Protein AF-A0ABD6AJT7-F1 (afdb_monomer)

Foldseek 3Di:
DDDDDPVVCVVLVDDPPWDWDWDADPVGDIDIDTPPDPPPPPVPDDDDPPDDDDDDD

Secondary structure (DSSP, 8-state):
-----HHHHHHTT--TT-EEEEEE-TT-PEEEEEE-----SSTT-------------

Structure (mmCIF, N/CA/C/O backbone):
data_AF-A0ABD6AJT7-F1
#
_entry.id   AF-A0ABD6AJT7-F1
#
loop_
_atom_site.group_PDB
_atom_site.id
_atom_site.type_symbol
_atom_site.label_atom_id
_atom_site.label_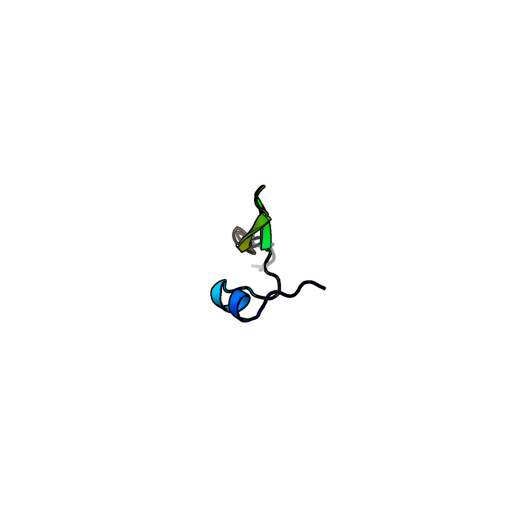alt_id
_atom_site.label_comp_id
_atom_site.label_asym_id
_atom_site.label_entity_id
_atom_site.label_seq_id
_atom_site.pdbx_PDB_ins_code
_atom_site.Cartn_x
_atom_site.Cartn_y
_atom_site.Cartn_z
_atom_site.occupancy
_atom_site.B_iso_or_equiv
_atom_site.auth_seq_id
_atom_site.auth_comp_id
_atom_site.auth_asym_id
_atom_site.auth_atom_id
_atom_site.pdbx_PDB_model_num
ATOM 1 N N . MET A 1 1 ? 3.537 -16.245 7.723 1.00 51.44 1 MET A N 1
ATOM 2 C CA . MET A 1 1 ? 3.829 -15.539 6.457 1.00 51.44 1 MET A CA 1
ATOM 3 C C . MET A 1 1 ? 2.572 -14.775 6.081 1.00 51.44 1 MET A C 1
ATOM 5 O O . MET A 1 1 ? 1.541 -15.414 5.942 1.00 51.44 1 MET A O 1
ATOM 9 N N . VAL A 1 2 ? 2.616 -13.444 6.026 1.00 64.06 2 VAL A N 1
ATOM 10 C CA . VAL A 1 2 ? 1.459 -12.623 5.629 1.00 64.06 2 VAL A CA 1
ATOM 11 C C . VAL A 1 2 ? 1.681 -12.205 4.182 1.00 64.06 2 VAL A C 1
ATOM 13 O O . VAL A 1 2 ? 2.697 -11.590 3.869 1.00 64.06 2 VAL A O 1
ATOM 16 N N . THR A 1 3 ? 0.780 -12.602 3.290 1.00 77.38 3 THR A N 1
ATOM 17 C CA . THR A 1 3 ? 0.843 -12.290 1.859 1.00 77.38 3 THR A CA 1
ATOM 18 C C . THR A 1 3 ? -0.228 -11.275 1.502 1.00 77.38 3 THR A C 1
ATOM 20 O O . THR A 1 3 ? -1.373 -11.387 1.930 1.00 77.38 3 THR A O 1
ATOM 23 N N . ILE A 1 4 ? 0.139 -10.290 0.682 1.00 78.12 4 ILE A N 1
ATOM 24 C CA . ILE A 1 4 ? -0.815 -9.323 0.138 1.00 78.12 4 ILE A CA 1
ATOM 25 C C . ILE A 1 4 ? -1.487 -9.958 -1.090 1.00 78.12 4 ILE A C 1
ATOM 27 O O . ILE A 1 4 ? -0.783 -10.313 -2.046 1.00 78.12 4 ILE A O 1
ATOM 31 N N . PRO A 1 5 ? -2.825 -10.103 -1.108 1.00 84.94 5 PRO A N 1
ATOM 32 C CA . PRO A 1 5 ? -3.547 -10.627 -2.261 1.00 84.94 5 PRO A CA 1
ATOM 33 C C . PRO A 1 5 ? -3.247 -9.851 -3.552 1.00 84.94 5 PRO A C 1
ATOM 35 O O . PRO A 1 5 ? -3.129 -8.624 -3.555 1.00 84.94 5 PRO A O 1
ATOM 38 N N . ALA A 1 6 ? -3.196 -10.561 -4.683 1.00 81.38 6 ALA A N 1
ATOM 39 C CA . ALA A 1 6 ? -2.877 -9.972 -5.988 1.00 81.38 6 ALA A CA 1
ATOM 40 C C . ALA A 1 6 ? -3.849 -8.853 -6.411 1.00 81.38 6 ALA A C 1
ATOM 42 O O . ALA A 1 6 ? -3.441 -7.907 -7.082 1.00 81.38 6 ALA A O 1
ATOM 43 N N . ALA A 1 7 ? -5.118 -8.940 -6.000 1.00 83.12 7 ALA A N 1
ATOM 44 C CA . ALA A 1 7 ? -6.115 -7.906 -6.265 1.00 83.12 7 ALA A CA 1
ATOM 45 C C . ALA A 1 7 ? -5.757 -6.565 -5.598 1.00 83.12 7 ALA A C 1
ATOM 47 O O . ALA A 1 7 ? -5.898 -5.516 -6.223 1.00 83.12 7 ALA A O 1
ATOM 48 N N . ILE A 1 8 ? -5.235 -6.607 -4.366 1.00 81.88 8 ILE A N 1
ATOM 49 C CA . ILE A 1 8 ? -4.821 -5.411 -3.622 1.00 81.88 8 ILE A CA 1
ATOM 50 C C . 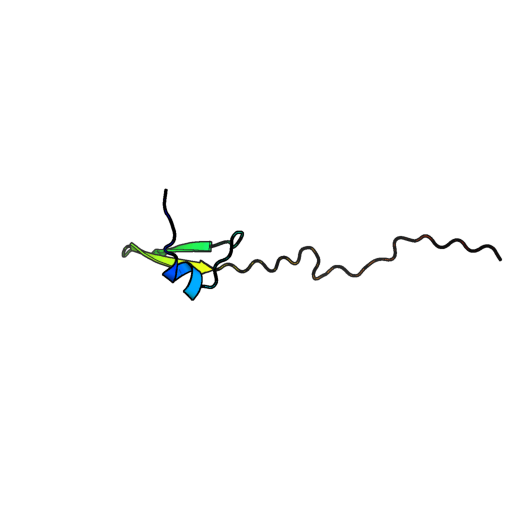ILE A 1 8 ? -3.568 -4.811 -4.260 1.00 81.88 8 ILE A C 1
ATOM 52 O O . ILE A 1 8 ? -3.545 -3.620 -4.555 1.00 81.88 8 ILE A O 1
ATOM 56 N N . ARG A 1 9 ? -2.570 -5.649 -4.571 1.00 81.00 9 ARG A N 1
ATOM 57 C CA . ARG A 1 9 ? -1.342 -5.213 -5.253 1.00 81.00 9 ARG A CA 1
ATOM 58 C C . ARG A 1 9 ? -1.611 -4.466 -6.557 1.00 81.00 9 ARG A C 1
ATOM 60 O O . ARG A 1 9 ? -1.021 -3.422 -6.775 1.00 81.00 9 ARG A O 1
ATOM 67 N N . ARG A 1 10 ? -2.504 -4.984 -7.408 1.00 81.62 10 ARG A N 1
ATOM 68 C CA . ARG A 1 10 ? -2.841 -4.351 -8.698 1.00 81.62 10 ARG A CA 1
ATOM 69 C C . ARG A 1 10 ? -3.602 -3.041 -8.538 1.00 81.62 10 ARG A C 1
ATOM 71 O O . ARG A 1 10 ? -3.429 -2.142 -9.344 1.00 81.62 10 ARG A O 1
ATOM 78 N N . ARG A 1 11 ? -4.470 -2.942 -7.528 1.00 83.06 11 ARG A N 1
ATOM 79 C CA . ARG A 1 11 ? -5.284 -1.742 -7.296 1.00 83.06 11 ARG A CA 1
ATOM 80 C C . ARG A 1 11 ? -4.479 -0.600 -6.677 1.00 83.06 11 ARG A C 1
ATOM 82 O O . ARG A 1 11 ? -4.799 0.555 -6.928 1.00 83.06 11 ARG A O 1
ATOM 89 N N . LEU A 1 12 ? -3.472 -0.935 -5.874 1.00 78.69 12 LEU A N 1
ATOM 90 C CA . LEU A 1 12 ? -2.571 0.019 -5.227 1.00 78.69 12 LEU A CA 1
ATOM 91 C C . LEU A 1 12 ? -1.253 0.223 -5.989 1.00 78.69 12 LEU A C 1
ATOM 93 O O . LEU A 1 12 ? -0.426 0.999 -5.527 1.00 78.69 12 LEU A O 1
ATOM 97 N N . ASP A 1 13 ? -1.080 -0.450 -7.133 1.00 77.69 13 ASP A N 1
ATOM 98 C CA . ASP A 1 13 ? 0.112 -0.370 -7.986 1.00 77.69 13 ASP A CA 1
ATOM 99 C C . ASP A 1 13 ? 1.417 -0.662 -7.220 1.00 77.69 13 ASP A C 1
ATOM 101 O O . ASP A 1 13 ? 2.368 0.106 -7.257 1.00 77.69 13 ASP A O 1
ATOM 105 N N . ILE A 1 14 ? 1.411 -1.756 -6.446 1.00 81.12 14 ILE A N 1
ATOM 106 C CA . ILE A 1 14 ? 2.531 -2.153 -5.579 1.00 81.12 14 ILE A CA 1
ATOM 107 C C . ILE A 1 14 ? 3.495 -3.053 -6.352 1.00 81.12 14 ILE A C 1
ATOM 109 O O . ILE A 1 14 ? 3.139 -4.180 -6.741 1.00 81.12 14 ILE A O 1
ATOM 113 N N . GLU A 1 15 ? 4.739 -2.605 -6.463 1.00 78.69 15 GLU A N 1
ATOM 114 C CA . GLU A 1 15 ? 5.851 -3.315 -7.082 1.00 78.69 15 GLU A CA 1
ATOM 115 C C . GLU A 1 15 ? 6.837 -3.883 -6.041 1.00 78.69 15 GLU A C 1
ATOM 117 O O . GLU A 1 15 ? 6.895 -3.435 -4.889 1.00 78.69 15 GLU A O 1
ATOM 122 N N . PRO A 1 16 ? 7.624 -4.918 -6.392 1.00 75.12 16 PRO A N 1
ATOM 123 C CA . PRO A 1 16 ? 8.703 -5.386 -5.530 1.00 75.12 16 PRO A CA 1
ATOM 124 C C . PRO A 1 16 ? 9.702 -4.257 -5.235 1.00 75.12 16 PRO A C 1
ATOM 126 O O . PRO A 1 16 ? 10.318 -3.719 -6.146 1.00 75.12 16 PRO A O 1
ATOM 129 N N . GLY A 1 17 ? 9.890 -3.939 -3.954 1.00 76.56 17 GLY A N 1
ATOM 130 C CA . GLY A 1 17 ? 10.760 -2.843 -3.509 1.00 76.56 17 GLY A CA 1
ATOM 131 C C . GLY A 1 17 ? 10.000 -1.648 -2.933 1.00 76.56 17 GLY A C 1
ATOM 132 O O . GLY A 1 17 ? 10.603 -0.848 -2.214 1.00 76.56 17 GLY A O 1
ATOM 133 N N . ASP A 1 18 ? 8.685 -1.572 -3.149 1.00 81.19 18 ASP A N 1
ATOM 134 C CA . ASP A 1 18 ? 7.855 -0.534 -2.548 1.00 81.19 18 ASP A CA 1
ATOM 135 C C . ASP A 1 18 ? 7.775 -0.665 -1.028 1.00 81.19 18 ASP A C 1
ATOM 137 O O . ASP A 1 18 ? 7.638 -1.753 -0.456 1.00 81.19 18 ASP A O 1
ATOM 141 N N . LYS A 1 19 ? 7.820 0.488 -0.358 1.00 81.00 19 LYS A N 1
ATOM 142 C CA . LYS A 1 19 ? 7.635 0.582 1.088 1.00 81.00 19 LYS A CA 1
ATOM 143 C C . LYS A 1 19 ? 6.169 0.838 1.390 1.00 81.00 19 LYS A C 1
ATOM 145 O O . LYS A 1 19 ? 5.557 1.752 0.848 1.00 81.00 19 LYS A O 1
ATOM 150 N N . LEU A 1 20 ? 5.622 0.051 2.307 1.00 83.00 20 LEU A N 1
ATOM 151 C CA . LEU A 1 20 ? 4.252 0.199 2.781 1.00 83.00 20 LEU A CA 1
ATOM 152 C C . LEU A 1 20 ? 4.263 0.695 4.224 1.00 83.00 20 LEU A C 1
ATOM 154 O O . LEU A 1 20 ? 5.007 0.170 5.057 1.00 83.00 20 LEU A O 1
ATOM 158 N N . ARG A 1 21 ? 3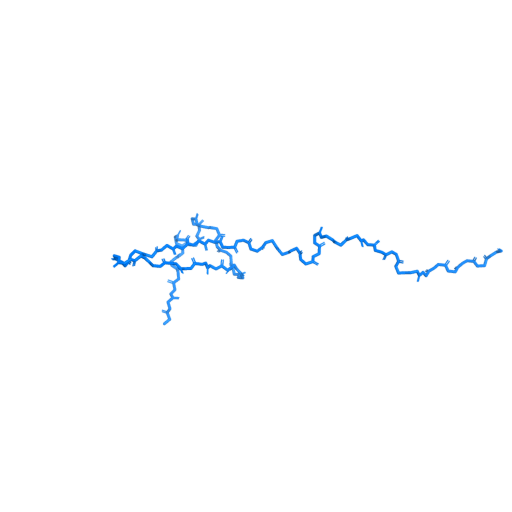.431 1.693 4.520 1.00 83.19 21 ARG A N 1
ATOM 159 C CA . ARG A 1 21 ? 3.137 2.133 5.883 1.00 83.19 21 ARG A CA 1
ATOM 160 C C . ARG A 1 21 ? 1.823 1.504 6.320 1.00 83.19 21 ARG A C 1
ATOM 162 O O . ARG A 1 21 ? 0.826 1.597 5.613 1.00 83.19 21 ARG A O 1
ATOM 169 N N . TRP A 1 22 ? 1.858 0.868 7.483 1.00 87.81 22 TRP A N 1
ATOM 170 C CA . TRP A 1 22 ? 0.731 0.158 8.069 1.00 87.81 22 TRP A CA 1
ATOM 171 C C . TRP A 1 22 ? 0.348 0.892 9.345 1.00 87.81 22 TRP A C 1
ATOM 173 O O . TRP A 1 22 ? 1.204 1.100 10.206 1.00 87.81 22 TRP A O 1
ATOM 183 N N . THR A 1 23 ? -0.916 1.271 9.453 1.00 90.06 23 THR A N 1
ATOM 184 C CA . THR A 1 23 ? -1.479 1.887 10.655 1.00 90.06 23 THR A CA 1
ATOM 185 C C . THR A 1 23 ? -2.740 1.131 11.020 1.00 90.06 23 THR A C 1
ATOM 187 O O . THR A 1 23 ? -3.530 0.788 10.143 1.00 90.06 23 THR A O 1
ATOM 190 N N . THR A 1 24 ? -2.929 0.865 12.304 1.00 92.88 24 THR A N 1
ATOM 191 C CA . THR A 1 24 ? -4.167 0.292 12.831 1.00 92.88 24 THR A CA 1
ATOM 192 C C . THR A 1 24 ? -4.843 1.310 13.727 1.00 92.88 24 THR A C 1
ATOM 194 O O . THR A 1 24 ? -4.152 1.985 14.491 1.00 92.88 24 THR A O 1
ATOM 197 N N . ASP A 1 25 ? -6.162 1.426 13.627 1.00 93.44 25 ASP A N 1
ATOM 198 C CA . ASP A 1 25 ? -6.953 2.160 14.615 1.00 93.44 25 ASP A CA 1
ATOM 199 C C . ASP A 1 25 ? -7.309 1.271 15.822 1.00 93.44 25 ASP A C 1
ATOM 201 O O . ASP A 1 25 ? -6.982 0.080 15.865 1.00 93.44 25 ASP A O 1
ATOM 205 N N . ASP A 1 26 ? -7.982 1.865 16.807 1.00 94.00 26 ASP A N 1
ATOM 206 C CA . ASP A 1 26 ? -8.413 1.186 18.033 1.00 94.00 26 ASP A CA 1
ATOM 207 C C . ASP A 1 26 ? -9.532 0.153 17.786 1.00 94.00 26 ASP A C 1
ATOM 209 O O . ASP A 1 26 ? -9.784 -0.710 18.628 1.00 94.00 26 ASP A O 1
ATOM 213 N N . GLU A 1 27 ? -10.189 0.210 16.624 1.00 93.19 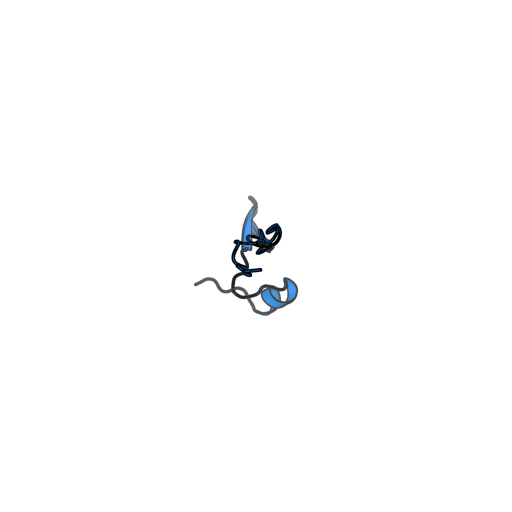27 GLU A N 1
ATOM 214 C CA . GLU A 1 27 ? -11.243 -0.717 16.194 1.00 93.19 27 GLU A CA 1
ATOM 215 C C . GLU A 1 27 ? -10.677 -1.925 15.422 1.00 93.19 27 GLU A C 1
ATOM 217 O O . GLU A 1 27 ? -11.395 -2.891 15.145 1.00 93.19 27 GLU A O 1
ATOM 222 N N . GLY A 1 28 ? -9.377 -1.913 15.113 1.00 87.56 28 GLY A N 1
ATOM 223 C CA . GLY A 1 28 ? -8.685 -2.973 14.384 1.00 87.56 28 GLY A CA 1
ATOM 224 C C . GLY A 1 28 ? -8.742 -2.829 12.861 1.00 87.56 28 GLY A C 1
ATOM 225 O O . GLY A 1 28 ? -8.386 -3.771 12.144 1.00 87.56 28 GLY A O 1
ATOM 226 N N . THR A 1 29 ? -9.150 -1.672 12.342 1.00 88.25 29 THR A N 1
ATOM 227 C CA . THR A 1 29 ? -9.074 -1.362 10.915 1.00 88.25 29 THR A CA 1
ATOM 228 C C . THR A 1 29 ? -7.624 -1.152 10.521 1.00 88.25 29 THR A C 1
ATOM 230 O O . THR A 1 29 ? -6.910 -0.327 11.090 1.00 88.25 29 THR A O 1
ATOM 233 N N . LEU A 1 30 ? -7.186 -1.882 9.498 1.00 84.12 30 LEU A N 1
ATOM 234 C CA . LEU A 1 30 ? -5.851 -1.746 8.944 1.00 84.12 30 LEU A CA 1
ATOM 235 C C . LEU A 1 30 ? -5.847 -0.788 7.749 1.00 84.12 30 LEU A C 1
ATOM 237 O O . LEU A 1 30 ? -6.428 -1.072 6.700 1.00 84.12 30 LEU A O 1
ATOM 241 N N . PHE A 1 31 ? -5.100 0.300 7.886 1.00 84.50 31 PHE A N 1
ATOM 242 C CA . PHE A 1 31 ? -4.800 1.254 6.830 1.00 84.50 31 PHE A CA 1
ATOM 243 C C . PHE A 1 31 ? -3.426 0.951 6.239 1.00 84.50 31 PHE A C 1
ATOM 245 O O . PHE A 1 31 ? -2.441 0.789 6.964 1.00 84.50 31 PHE A O 1
ATOM 252 N N . VAL A 1 32 ? -3.365 0.875 4.909 1.00 83.69 32 VAL A N 1
ATOM 253 C CA . VAL A 1 32 ? -2.131 0.608 4.167 1.00 83.69 32 VAL A CA 1
ATOM 254 C C . VAL A 1 32 ? -1.896 1.739 3.180 1.00 83.69 32 VAL A C 1
ATOM 256 O O . VAL A 1 32 ? -2.688 1.944 2.262 1.00 83.69 32 VAL A O 1
ATOM 259 N N . GLU A 1 33 ? -0.785 2.445 3.352 1.00 82.94 33 GLU A N 1
ATOM 260 C CA . GLU A 1 33 ? -0.349 3.516 2.460 1.00 82.94 33 GLU A CA 1
ATOM 261 C C . GLU A 1 33 ? 0.910 3.095 1.703 1.00 82.94 33 GLU A C 1
ATOM 263 O O . GLU A 1 33 ? 1.882 2.611 2.293 1.00 82.94 33 GLU A O 1
ATOM 268 N N . VAL A 1 34 ? 0.910 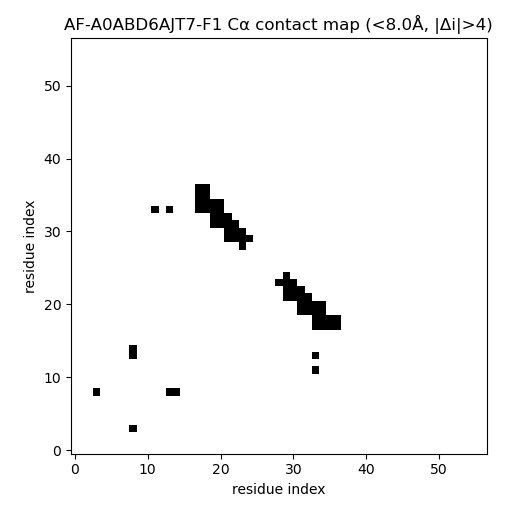3.307 0.385 1.00 79.94 34 VAL A N 1
ATOM 269 C CA . VAL A 1 34 ? 2.099 3.105 -0.448 1.00 79.94 34 VAL A CA 1
ATOM 270 C C . VAL A 1 34 ? 3.003 4.323 -0.301 1.00 79.94 34 VAL A C 1
ATOM 272 O O . VAL A 1 34 ? 2.704 5.406 -0.805 1.00 79.94 34 VAL A O 1
ATOM 275 N N . VAL A 1 35 ? 4.128 4.152 0.390 1.00 79.69 35 VAL A N 1
ATOM 276 C CA . VAL A 1 35 ? 5.144 5.194 0.530 1.00 79.69 35 VAL A CA 1
ATOM 277 C C . VAL A 1 35 ? 6.032 5.134 -0.703 1.00 79.69 35 VAL A C 1
ATOM 279 O O . VAL A 1 35 ? 7.031 4.413 -0.737 1.00 79.69 35 VAL A O 1
ATOM 282 N N . LYS A 1 36 ? 5.672 5.918 -1.720 1.00 68.31 36 LYS A N 1
ATOM 283 C CA . LYS A 1 36 ? 6.535 6.151 -2.879 1.00 68.31 36 LYS A CA 1
ATOM 284 C C . LYS A 1 36 ? 7.771 6.918 -2.412 1.00 68.31 36 LYS A C 1
ATOM 286 O O . LYS A 1 36 ? 7.760 8.146 -2.337 1.00 68.31 36 LYS A O 1
ATOM 291 N N . GLN A 1 37 ? 8.841 6.204 -2.065 1.00 59.09 37 GLN A N 1
ATOM 292 C CA . GLN A 1 37 ? 10.157 6.827 -2.026 1.00 59.09 37 GLN A CA 1
ATOM 293 C C . GLN A 1 37 ? 10.478 7.222 -3.462 1.00 59.09 37 GLN A C 1
ATOM 295 O O . GLN A 1 37 ? 10.726 6.359 -4.298 1.00 59.09 37 GLN A O 1
ATOM 300 N N . ARG A 1 38 ? 10.479 8.525 -3.757 1.00 53.47 38 ARG A N 1
ATOM 301 C CA . ARG A 1 38 ? 11.255 9.007 -4.896 1.00 53.47 38 ARG A CA 1
ATOM 3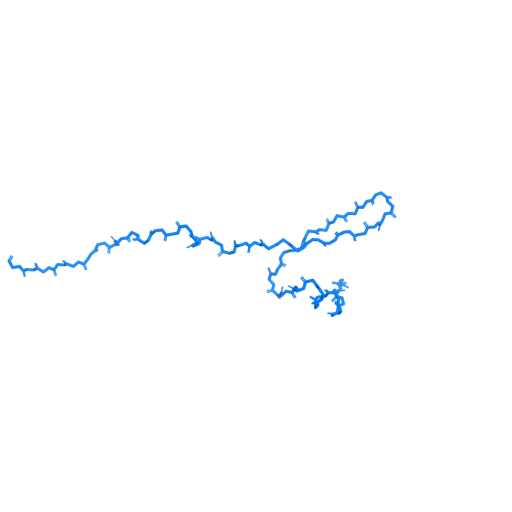02 C C . ARG A 1 38 ? 12.675 8.509 -4.664 1.00 53.47 38 ARG A C 1
ATOM 304 O O . ARG A 1 38 ? 13.310 8.905 -3.685 1.00 53.47 38 ARG A O 1
ATOM 311 N N . TYR A 1 39 ? 13.129 7.578 -5.495 1.00 47.09 39 TYR A N 1
ATOM 312 C CA . TYR A 1 39 ? 14.514 7.130 -5.524 1.00 47.09 39 TYR A CA 1
ATOM 313 C C . TYR A 1 39 ? 15.346 8.269 -6.123 1.00 47.09 39 TYR A C 1
ATOM 315 O O . TYR A 1 39 ? 15.792 8.221 -7.258 1.00 47.09 39 TYR A O 1
ATOM 323 N N . GLY A 1 40 ? 15.462 9.350 -5.358 1.00 47.12 40 GLY A N 1
ATOM 324 C CA . GLY A 1 40 ? 16.113 10.593 -5.726 1.00 47.12 40 GLY A CA 1
ATOM 325 C C . GLY A 1 40 ? 17.301 10.847 -4.816 1.00 47.12 40 GLY A C 1
ATOM 326 O O . GLY A 1 40 ? 17.448 11.941 -4.298 1.00 47.12 40 GLY A O 1
ATOM 327 N N . ALA A 1 41 ? 18.153 9.841 -4.596 1.00 53.38 41 ALA A N 1
ATOM 328 C CA . ALA A 1 41 ? 19.528 10.123 -4.171 1.00 53.38 41 ALA A CA 1
ATOM 329 C C . ALA A 1 41 ? 20.357 10.741 -5.322 1.00 53.38 41 ALA A C 1
ATOM 331 O O . ALA A 1 41 ? 21.493 11.147 -5.108 1.00 53.38 41 ALA A O 1
ATOM 332 N N . PHE A 1 42 ? 19.775 10.812 -6.529 1.00 53.28 42 PHE A N 1
ATOM 333 C CA . PHE A 1 42 ? 20.378 11.359 -7.745 1.00 53.28 42 PHE A CA 1
ATOM 334 C C . PHE A 1 42 ? 19.503 12.403 -8.466 1.00 53.28 42 PHE A C 1
ATOM 336 O O . PHE A 1 42 ? 19.933 12.908 -9.495 1.00 53.28 42 PHE A O 1
ATOM 343 N N . ASP A 1 43 ? 18.309 12.745 -7.957 1.00 51.97 43 ASP A N 1
ATOM 344 C 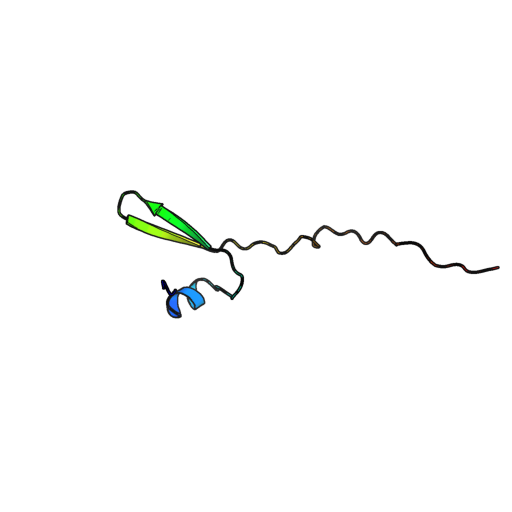CA . ASP A 1 43 ? 17.437 13.750 -8.608 1.00 51.97 43 ASP A CA 1
ATOM 345 C C . ASP A 1 43 ? 17.944 15.194 -8.409 1.00 51.97 43 ASP A C 1
ATOM 347 O O . ASP A 1 43 ? 17.617 16.063 -9.207 1.00 51.97 43 ASP A O 1
ATOM 351 N N . ASP A 1 44 ? 18.785 15.428 -7.393 1.00 52.25 44 ASP A N 1
ATOM 352 C CA . ASP A 1 44 ? 19.447 16.716 -7.113 1.00 52.25 44 ASP A CA 1
ATOM 353 C C . ASP A 1 44 ? 20.962 16.666 -7.402 1.00 52.25 44 ASP A C 1
ATOM 355 O O . ASP A 1 44 ? 21.753 17.387 -6.789 1.00 52.25 44 ASP A O 1
ATOM 359 N N . PHE A 1 45 ? 21.420 15.788 -8.303 1.00 51.41 45 PHE A N 1
ATOM 360 C CA . PHE A 1 45 ? 22.830 15.799 -8.695 1.00 51.41 45 PHE A CA 1
ATOM 361 C C . PHE A 1 45 ? 23.051 16.761 -9.866 1.00 51.41 45 PHE A C 1
ATOM 363 O O . PHE A 1 45 ? 22.819 16.416 -11.024 1.00 51.41 45 PHE A O 1
ATOM 370 N N . GLU A 1 46 ? 23.551 17.963 -9.577 1.00 60.06 46 GLU A N 1
ATOM 371 C CA . GLU A 1 46 ? 24.254 18.759 -10.583 1.00 60.06 46 GLU A CA 1
ATOM 372 C C . GLU A 1 46 ? 2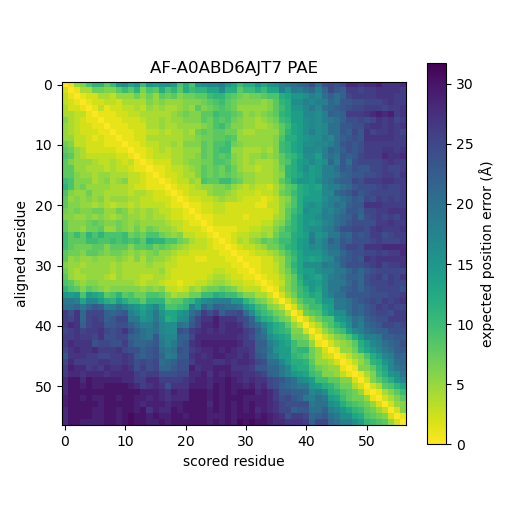5.576 18.048 -10.914 1.00 60.06 46 GLU A C 1
ATOM 374 O O . GLU A 1 46 ? 26.411 17.866 -10.021 1.00 60.06 46 GLU A O 1
ATOM 379 N N . PRO A 1 47 ? 25.800 17.602 -12.166 1.00 57.56 47 PRO A N 1
ATOM 380 C CA . PRO A 1 47 ? 27.057 16.976 -12.538 1.00 57.56 47 PRO A CA 1
ATOM 381 C C . PRO A 1 47 ? 28.181 18.008 -12.427 1.00 57.56 47 PRO A C 1
ATOM 383 O O . PRO A 1 47 ? 28.370 18.846 -13.306 1.00 57.56 47 PRO A O 1
ATOM 386 N N . VAL A 1 48 ? 28.954 17.940 -11.344 1.00 64.81 48 VAL A N 1
ATOM 387 C CA . VAL A 1 48 ? 30.225 18.658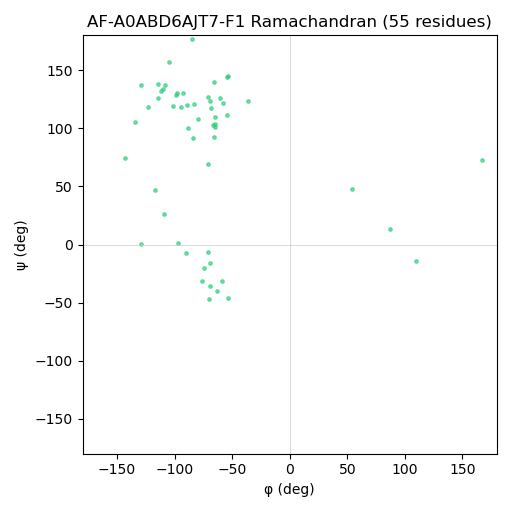 -11.251 1.00 64.81 48 VAL A CA 1
ATOM 388 C C . VAL A 1 48 ? 31.210 18.003 -12.222 1.00 64.81 48 VAL A C 1
ATOM 390 O O . VAL A 1 48 ? 31.446 16.795 -12.117 1.00 64.81 48 VAL A O 1
ATOM 393 N N . PRO A 1 49 ? 31.796 18.756 -13.171 1.00 63.75 49 PRO A N 1
ATOM 394 C CA . PRO A 1 49 ? 32.820 18.221 -14.050 1.00 63.75 49 PRO A CA 1
ATOM 395 C C . PRO A 1 49 ? 34.040 17.857 -13.200 1.00 63.75 49 PRO A C 1
ATOM 397 O O . PRO A 1 49 ? 34.801 18.721 -12.766 1.00 63.75 49 PRO A O 1
ATOM 400 N N . MET A 1 50 ? 34.223 16.563 -12.945 1.00 63.25 50 MET A N 1
ATOM 401 C CA . MET A 1 50 ? 35.478 16.036 -12.418 1.00 63.25 50 MET A CA 1
ATOM 402 C C . MET A 1 50 ? 36.524 16.238 -13.517 1.00 63.25 50 MET A C 1
ATOM 404 O O . MET A 1 50 ? 36.487 15.576 -14.552 1.00 63.25 50 MET A O 1
ATOM 408 N N . GLY A 1 51 ? 37.364 17.257 -13.329 1.00 63.16 51 GLY A N 1
ATOM 409 C CA . GLY A 1 51 ? 38.266 17.786 -14.344 1.00 63.16 51 GLY A CA 1
ATOM 410 C C . GLY A 1 51 ? 39.170 16.736 -14.989 1.00 63.16 51 GLY A C 1
ATOM 411 O O . GLY A 1 51 ? 39.648 15.810 -14.337 1.00 63.16 51 GLY A O 1
ATOM 412 N N . GLY A 1 52 ? 39.440 16.928 -16.280 1.00 57.16 52 GLY A N 1
ATOM 413 C CA . GLY A 1 52 ? 40.400 16.110 -17.011 1.00 57.16 52 GLY A CA 1
ATOM 414 C C . GLY A 1 52 ? 40.322 16.300 -18.519 1.00 57.16 52 GLY A C 1
ATOM 415 O O . GLY A 1 52 ? 39.855 15.420 -19.228 1.00 57.16 52 GLY A O 1
ATOM 416 N N . GLY A 1 53 ? 40.800 17.441 -19.007 1.00 48.28 53 GLY A N 1
ATOM 417 C CA . GLY A 1 53 ? 41.043 17.672 -20.427 1.00 48.28 53 GLY A CA 1
ATOM 418 C C . GLY A 1 53 ? 42.297 18.511 -20.586 1.00 48.28 53 GLY A C 1
ATOM 419 O O . GLY A 1 53 ? 42.209 19.709 -20.826 1.00 48.28 53 GLY A O 1
ATOM 420 N N . GLY A 1 54 ? 43.460 17.895 -20.373 1.00 56.81 54 GLY A N 1
ATOM 421 C CA . GLY A 1 54 ? 44.703 18.460 -20.868 1.00 56.81 54 GLY A CA 1
ATOM 422 C C . GLY A 1 54 ? 44.618 18.561 -22.387 1.00 56.81 54 GLY A C 1
ATOM 423 O O . GLY A 1 54 ? 44.338 17.574 -23.064 1.00 56.81 54 GLY A O 1
ATOM 424 N N . SER A 1 55 ? 44.861 19.751 -22.909 1.00 51.06 55 SER A N 1
ATOM 425 C CA . SER A 1 55 ? 45.330 19.930 -24.272 1.00 51.06 55 SER A CA 1
ATOM 426 C C . SER A 1 55 ? 46.455 20.944 -24.202 1.00 51.06 55 SER A C 1
ATOM 428 O O . SER A 1 55 ? 46.212 22.130 -23.981 1.00 51.06 55 SER A O 1
ATOM 430 N N . ASP A 1 56 ? 47.677 20.432 -24.340 1.00 51.25 56 ASP A N 1
ATOM 431 C CA . ASP A 1 56 ? 48.783 21.169 -24.933 1.00 51.25 56 ASP A CA 1
ATOM 432 C C . ASP A 1 56 ? 48.262 22.044 -26.078 1.00 51.25 56 ASP A C 1
ATOM 434 O O . ASP A 1 56 ? 47.640 21.516 -27.003 1.00 51.25 56 ASP A O 1
ATOM 438 N N . THR A 1 57 ? 48.504 23.354 -26.017 1.00 47.53 57 THR A N 1
ATOM 439 C CA . THR A 1 57 ? 49.019 24.183 -27.123 1.00 47.53 57 THR A CA 1
ATOM 440 C C . THR A 1 57 ? 49.533 25.499 -26.548 1.00 47.53 57 THR A C 1
ATOM 442 O O . THR A 1 57 ? 48.798 26.118 -25.746 1.00 47.53 57 THR A O 1
#

Organism: NCBI:txid1364933

Solvent-accessible surface area (backbone atoms only — not comparable to full-atom values): 4171 Å² total; per-residue (Å²): 137,91,78,81,57,68,71,57,35,67,75,68,70,63,56,98,86,64,45,73,47,77,48,68,53,98,86,68,52,79,45,78,43,80,49,80,71,76,89,49,95,61,75,81,62,77,85,72,81,80,82,86,79,91,68,93,127

pLDDT: mean 71.73, std 14.72, range [47.09, 94.0]

Nearest PDB structures (foldseek):
  2w1t-assembly1_A  TM=8.350E-01  e=1.277E-01  Bacillus subtilis
  2w1t-assembly1_B  TM=8.345E-01  e=1.665E-01  Bacillus subtilis
  8yt8-assembly1_B  TM=2.271E-01  e=4.321E+00  Mus musculus

Sequence (57 aa):
MVTIPAAIRRRLDIEPGDKLRWTTDDEGTLFVEVVKQRYGAFDDFEPVPMGGGGSDT

Radius of gyration: 21.99 Å; Cα contacts (8 Å, |Δi|>4): 32; chains: 1; bounding box: 60×40×45 Å

Mean predicted aligned error: 14.1 Å

InterPro domains:
  IPR007159 SpoVT-AbrB domain [PF04014] (1-37)
  IPR007159 SpoVT-AbrB domain [TIGR01439] (2-32)
  IPR037914 SpoVT-AbrB domain superfamily [SSF89447] (1-40)